Protein AF-A0A537N0L3-F1 (afdb_monomer_lite)

pLDDT: mean 88.19, std 13.36, range [41.62, 98.62]

Foldseek 3Di:
DDDAPDDDACVVVQWGWPAWDWDQDPNDTWIWTWTDRPPKIKIKTKDQLVPDDPDDFDWDDDPQKTWTWDDDPRIIIIIIINDDPVVSVSVVVSCRVRVD

Structure (mmCIF, N/CA/C/O backbone):
data_AF-A0A537N0L3-F1
#
_entry.id   AF-A0A537N0L3-F1
#
loop_
_atom_site.group_PDB
_atom_site.id
_atom_site.type_symbol
_atom_site.label_atom_id
_atom_site.label_alt_id
_atom_site.label_comp_id
_atom_site.label_asym_id
_atom_site.label_entity_id
_atom_site.label_seq_id
_atom_site.pdbx_PDB_ins_code
_atom_site.Cartn_x
_atom_site.Cartn_y
_atom_site.Cartn_z
_atom_site.occupancy
_atom_site.B_iso_or_equiv
_atom_site.auth_seq_id
_atom_site.auth_comp_id
_atom_site.auth_asym_id
_atom_site.auth_atom_id
_atom_site.pdbx_PDB_model_num
ATOM 1 N N . MET A 1 1 ? -5.200 1.212 20.407 1.00 41.62 1 MET A N 1
ATOM 2 C CA . MET A 1 1 ? -6.381 0.628 19.735 1.00 41.62 1 MET A CA 1
ATOM 3 C C . MET A 1 1 ? -6.106 0.728 18.243 1.00 41.62 1 MET A C 1
ATOM 5 O O . MET A 1 1 ? -5.867 1.836 17.790 1.00 41.62 1 MET A O 1
ATOM 9 N N . SER A 1 2 ? -5.973 -0.391 17.523 1.00 49.12 2 SER A N 1
ATOM 10 C CA . SER A 1 2 ? -5.701 -0.359 16.077 1.00 49.12 2 SER A CA 1
ATOM 11 C C . SER A 1 2 ? -6.978 0.072 15.371 1.00 49.12 2 SER A C 1
ATOM 13 O O . SER A 1 2 ? -7.929 -0.702 15.310 1.00 49.12 2 SER A O 1
ATOM 15 N N . GLU A 1 3 ? -7.024 1.309 14.895 1.00 58.25 3 GLU A N 1
ATOM 16 C CA . GLU A 1 3 ? -8.079 1.747 13.987 1.00 58.25 3 GLU A CA 1
ATOM 17 C C . GLU A 1 3 ? -7.941 0.970 12.669 1.00 58.25 3 GLU A C 1
ATOM 19 O O . GLU A 1 3 ? -6.827 0.685 12.216 1.00 58.25 3 GLU A O 1
ATOM 24 N N . ALA A 1 4 ? -9.063 0.545 12.089 1.00 67.25 4 ALA A N 1
ATOM 25 C CA . ALA A 1 4 ? -9.045 -0.081 10.773 1.00 67.25 4 ALA A CA 1
ATOM 26 C C . ALA A 1 4 ? -8.596 0.965 9.735 1.00 67.25 4 ALA A C 1
ATOM 28 O O . ALA A 1 4 ? -9.002 2.124 9.839 1.00 67.25 4 ALA A O 1
ATOM 29 N N . PRO A 1 5 ? -7.770 0.602 8.737 1.00 72.88 5 PRO A N 1
ATOM 30 C CA . PRO A 1 5 ? -7.341 1.555 7.724 1.00 72.88 5 PRO A CA 1
ATOM 31 C C . PRO A 1 5 ? -8.556 2.090 6.972 1.00 72.88 5 PRO A C 1
ATOM 33 O O . PRO A 1 5 ? -9.499 1.347 6.686 1.00 72.88 5 PRO A O 1
ATOM 36 N N . ARG A 1 6 ? -8.518 3.372 6.603 1.00 85.31 6 ARG A N 1
ATOM 37 C CA . ARG A 1 6 ? -9.576 3.975 5.792 1.00 85.31 6 ARG A CA 1
ATOM 38 C C . ARG A 1 6 ? -9.652 3.251 4.450 1.00 85.31 6 ARG A C 1
ATOM 40 O O . ARG A 1 6 ? -8.709 3.285 3.661 1.00 85.31 6 ARG A O 1
ATOM 47 N N . VAL A 1 7 ? -10.782 2.598 4.205 1.00 91.81 7 VAL A N 1
ATOM 48 C CA . VAL A 1 7 ? -11.074 1.941 2.931 1.00 91.81 7 VAL A CA 1
ATOM 49 C C . VAL A 1 7 ? -11.588 2.999 1.961 1.00 91.81 7 VAL A C 1
ATOM 51 O O . VAL A 1 7 ? -12.492 3.762 2.298 1.00 91.81 7 VAL A O 1
ATOM 54 N N . VAL A 1 8 ? -10.993 3.069 0.774 1.00 93.31 8 VAL A N 1
ATOM 55 C CA . VAL A 1 8 ? -11.347 4.041 -0.263 1.00 93.31 8 VAL A CA 1
ATOM 56 C C . VAL A 1 8 ? -11.608 3.281 -1.555 1.00 93.31 8 VAL A C 1
ATOM 58 O O . VAL A 1 8 ? -10.802 2.438 -1.941 1.00 93.31 8 VAL A O 1
ATOM 61 N N . ASP A 1 9 ? -12.726 3.562 -2.220 1.00 91.75 9 ASP A N 1
ATOM 62 C CA . ASP A 1 9 ? -12.947 3.071 -3.579 1.00 91.75 9 ASP A CA 1
ATOM 63 C C . ASP A 1 9 ? -12.228 3.995 -4.565 1.00 91.75 9 ASP A C 1
ATOM 65 O O . ASP A 1 9 ? -12.523 5.187 -4.624 1.00 91.75 9 ASP A O 1
ATOM 69 N N . LEU A 1 10 ? -11.259 3.440 -5.294 1.00 97.19 10 LEU A N 1
ATOM 70 C CA . LEU A 1 10 ? -10.478 4.136 -6.319 1.00 97.19 10 LEU A CA 1
ATOM 71 C C . LEU A 1 10 ? -10.682 3.512 -7.712 1.00 97.19 10 LEU A C 1
ATOM 73 O O . LEU A 1 10 ? -9.817 3.591 -8.593 1.00 97.19 10 LEU A O 1
ATOM 77 N N . GLY A 1 11 ? -11.803 2.809 -7.914 1.00 96.94 11 GLY A N 1
ATOM 78 C CA . GLY A 1 11 ? -12.124 2.144 -9.175 1.00 96.94 11 GLY A CA 1
ATOM 79 C C . GLY A 1 11 ? -12.186 3.108 -10.362 1.00 96.94 11 GLY A C 1
ATOM 80 O O . GLY A 1 11 ? -11.652 2.791 -11.428 1.00 96.94 11 GLY A O 1
ATOM 81 N N . ASN A 1 12 ? -12.757 4.299 -10.165 1.00 96.88 12 ASN A N 1
ATOM 82 C CA . ASN A 1 12 ? -12.893 5.322 -11.209 1.00 96.88 12 ASN A CA 1
ATOM 83 C C . ASN A 1 12 ? -11.541 5.934 -11.616 1.00 96.88 12 ASN A C 1
ATOM 85 O O . ASN A 1 12 ? -11.352 6.327 -12.764 1.00 96.88 12 ASN A O 1
ATOM 89 N N . GLU A 1 13 ? -10.568 5.946 -10.708 1.00 97.69 13 GLU A N 1
ATOM 90 C CA . GLU A 1 13 ? -9.188 6.385 -10.922 1.00 97.69 13 GLU A CA 1
ATOM 91 C C . GLU A 1 13 ? -8.312 5.274 -11.537 1.00 97.69 13 GLU A C 1
ATOM 93 O O . GLU A 1 13 ? -7.125 5.467 -11.821 1.00 97.69 13 GLU A O 1
ATOM 98 N N . GLY A 1 14 ? -8.893 4.094 -11.781 1.00 97.75 14 GLY A N 1
ATOM 99 C CA . GLY A 1 14 ? -8.210 2.940 -12.359 1.00 97.75 14 GLY A CA 1
ATOM 100 C C . GLY A 1 14 ? -7.386 2.143 -11.349 1.00 97.75 14 GLY A C 1
ATOM 101 O O . GLY A 1 14 ? -6.451 1.443 -11.756 1.00 97.75 14 GLY A O 1
ATOM 102 N N . PHE A 1 15 ? -7.728 2.250 -10.062 1.00 98.38 15 PHE A N 1
ATOM 103 C CA . PHE A 1 15 ? -7.158 1.488 -8.955 1.00 98.38 15 PHE A CA 1
ATOM 104 C C . PHE A 1 15 ? -8.269 0.796 -8.149 1.00 98.38 15 PHE A C 1
ATOM 106 O O . PHE A 1 15 ? -8.470 1.121 -6.985 1.00 98.38 15 PHE A O 1
ATOM 113 N N . PRO A 1 16 ? -9.032 -0.151 -8.722 1.00 97.94 16 PRO A N 1
ATOM 114 C CA . PRO A 1 16 ? -10.066 -0.851 -7.967 1.00 97.94 16 PRO A CA 1
ATOM 115 C C . PRO A 1 16 ? -9.483 -1.552 -6.734 1.00 97.94 16 PRO A C 1
ATOM 117 O O . PRO A 1 16 ? -8.420 -2.185 -6.804 1.00 97.94 16 PRO A O 1
ATOM 120 N N . LEU A 1 17 ? -10.207 -1.459 -5.618 1.00 97.69 17 LEU A N 1
ATOM 121 C CA . LEU A 1 17 ? -9.921 -2.226 -4.411 1.00 97.69 17 LEU A CA 1
ATOM 122 C C . LEU A 1 17 ? -10.230 -3.707 -4.664 1.00 97.69 17 LEU A C 1
ATOM 124 O O . LEU A 1 17 ? -11.308 -4.057 -5.139 1.00 97.69 17 LEU A O 1
ATOM 128 N N . ILE A 1 18 ? -9.284 -4.579 -4.326 1.00 97.88 18 ILE A N 1
ATOM 129 C CA . ILE A 1 18 ? -9.449 -6.037 -4.376 1.00 97.88 18 ILE A CA 1
ATOM 130 C C . ILE A 1 18 ? -9.905 -6.573 -3.016 1.00 97.88 18 ILE A C 1
ATOM 132 O O . ILE A 1 18 ? -10.713 -7.496 -2.956 1.00 97.88 18 ILE A O 1
ATOM 136 N N . GLY A 1 19 ? -9.403 -5.991 -1.924 1.00 96.12 19 GLY A N 1
ATOM 137 C CA . GLY A 1 19 ? -9.799 -6.351 -0.566 1.00 96.12 19 GLY A CA 1
ATOM 138 C C . GLY A 1 19 ? -8.812 -5.869 0.495 1.00 96.12 19 GLY A C 1
ATOM 139 O O . GLY A 1 19 ? -7.880 -5.117 0.208 1.00 96.12 19 GLY A O 1
ATOM 140 N N . GLY A 1 20 ? -9.023 -6.324 1.729 1.00 94.69 20 GLY A N 1
ATOM 141 C CA . GLY A 1 20 ? -8.122 -6.098 2.859 1.00 94.69 20 GLY A CA 1
ATOM 142 C C . GLY A 1 20 ? -7.519 -7.403 3.377 1.00 94.69 20 GLY A C 1
ATOM 143 O O . GLY A 1 20 ? -8.119 -8.469 3.253 1.00 94.69 20 GLY A O 1
ATOM 144 N N . ARG A 1 21 ? -6.334 -7.310 3.978 1.00 94.25 21 ARG A N 1
ATOM 145 C CA . ARG A 1 21 ? -5.665 -8.395 4.705 1.00 94.25 21 ARG A CA 1
ATOM 146 C C . ARG A 1 21 ? -4.911 -7.845 5.916 1.00 94.25 21 ARG A C 1
ATOM 148 O O . ARG A 1 21 ? -4.730 -6.635 6.047 1.00 94.25 21 ARG A O 1
ATOM 155 N N . VAL A 1 22 ? -4.450 -8.736 6.787 1.00 93.00 22 VAL A N 1
ATOM 156 C CA . VAL A 1 22 ? -3.535 -8.398 7.885 1.00 93.00 22 VAL A CA 1
ATOM 157 C C . VAL A 1 22 ? -2.220 -9.118 7.632 1.00 93.00 22 VAL A C 1
ATOM 159 O O . VAL A 1 22 ? -2.186 -10.346 7.615 1.00 93.00 22 VAL A O 1
ATOM 162 N N . ASP A 1 23 ? -1.156 -8.347 7.436 1.00 90.81 23 ASP A N 1
ATOM 163 C CA . ASP A 1 23 ? 0.207 -8.862 7.319 1.00 90.81 23 ASP A CA 1
ATOM 164 C C . ASP A 1 23 ? 0.884 -8.819 8.694 1.00 90.81 23 ASP A C 1
ATOM 166 O O . ASP A 1 23 ? 0.533 -7.999 9.536 1.00 90.81 23 ASP A O 1
ATOM 170 N N . VAL A 1 24 ? 1.856 -9.694 8.957 1.00 88.38 24 VAL A N 1
ATOM 171 C CA . VAL A 1 24 ? 2.633 -9.661 10.208 1.00 88.38 24 VAL A CA 1
ATOM 172 C C . VAL A 1 24 ? 4.080 -9.323 9.878 1.00 88.38 24 VAL A C 1
ATOM 174 O O . VAL A 1 24 ? 4.797 -10.137 9.300 1.00 88.38 24 VAL A O 1
ATOM 177 N N . ILE A 1 25 ? 4.521 -8.125 10.264 1.00 83.62 25 ILE A N 1
ATOM 178 C CA . ILE A 1 25 ? 5.874 -7.613 10.012 1.00 83.62 25 ILE A CA 1
ATOM 179 C C . ILE A 1 25 ? 6.588 -7.481 11.351 1.00 83.62 25 ILE A C 1
ATOM 181 O O . ILE A 1 25 ? 6.137 -6.753 12.228 1.00 83.62 25 ILE A O 1
ATOM 185 N N . GLY A 1 26 ? 7.691 -8.209 11.549 1.00 83.81 26 GLY A N 1
ATOM 186 C CA . GLY A 1 26 ? 8.460 -8.116 12.797 1.00 83.81 26 GLY A CA 1
ATOM 187 C C . GLY A 1 26 ? 7.637 -8.414 14.061 1.00 83.81 26 GLY A C 1
ATOM 188 O O . GLY A 1 26 ? 7.879 -7.806 15.096 1.00 83.81 26 GLY A O 1
ATOM 189 N N . ARG A 1 27 ? 6.663 -9.338 13.977 1.00 84.00 27 ARG A N 1
ATOM 190 C CA . ARG A 1 27 ? 5.667 -9.674 15.026 1.00 84.00 27 ARG A CA 1
ATOM 191 C C . ARG A 1 27 ? 4.598 -8.602 15.288 1.00 84.00 27 ARG A C 1
ATOM 193 O O . ARG A 1 27 ? 3.819 -8.758 16.225 1.00 84.00 27 ARG A O 1
ATOM 200 N N . VAL A 1 28 ? 4.519 -7.565 14.459 1.00 84.19 28 VAL A N 1
ATOM 201 C CA . VAL A 1 28 ? 3.476 -6.535 14.519 1.00 84.19 28 VAL A CA 1
ATOM 202 C C . VAL A 1 28 ? 2.424 -6.815 13.441 1.00 84.19 28 VAL A C 1
ATOM 204 O O . VAL A 1 28 ? 2.793 -6.949 12.272 1.00 84.19 28 VAL A O 1
ATOM 207 N N . PRO A 1 29 ? 1.129 -6.923 13.791 1.00 87.50 29 PRO A N 1
ATOM 208 C CA . PRO A 1 29 ? 0.061 -7.006 12.803 1.00 87.50 29 PRO A CA 1
ATOM 209 C C . PRO A 1 29 ? -0.121 -5.650 12.110 1.00 87.50 29 PRO A C 1
ATOM 211 O O . PRO A 1 29 ? -0.294 -4.624 12.766 1.00 87.50 29 PRO A O 1
ATOM 214 N N . VAL A 1 30 ? -0.096 -5.655 10.782 1.00 89.69 30 VAL A N 1
ATOM 215 C CA . VAL A 1 30 ? -0.191 -4.476 9.922 1.00 89.69 30 VAL A CA 1
ATOM 216 C C . VAL A 1 30 ? -1.377 -4.648 8.974 1.00 89.69 30 VAL A C 1
ATOM 218 O O . VAL A 1 30 ? -1.354 -5.524 8.099 1.00 89.69 30 VAL A O 1
ATOM 221 N N . PRO A 1 31 ? -2.433 -3.833 9.118 1.00 92.81 31 PRO A N 1
ATOM 222 C CA . PRO A 1 31 ? -3.545 -3.875 8.191 1.00 92.81 31 PRO A CA 1
ATOM 223 C C . PRO A 1 31 ? -3.106 -3.356 6.816 1.00 92.81 31 PRO A C 1
ATOM 225 O O . PRO A 1 31 ? -2.439 -2.324 6.696 1.00 92.81 31 PRO A O 1
ATOM 228 N N . THR A 1 32 ? -3.488 -4.094 5.777 1.00 95.06 32 THR A N 1
ATOM 229 C CA . THR A 1 32 ? -3.055 -3.861 4.398 1.00 95.06 32 THR A CA 1
ATOM 230 C C . THR A 1 32 ? -4.246 -3.908 3.456 1.00 95.06 32 THR A C 1
ATOM 232 O O . THR A 1 32 ? -4.978 -4.896 3.410 1.00 95.06 32 THR A O 1
ATOM 235 N N . LEU A 1 33 ? -4.429 -2.847 2.676 1.00 96.88 33 LEU A N 1
ATOM 236 C CA . LEU A 1 33 ? -5.387 -2.806 1.576 1.00 96.88 33 LEU A CA 1
ATOM 237 C C . LEU A 1 33 ? -4.685 -3.202 0.279 1.00 96.88 33 LEU A C 1
ATOM 239 O O . LEU A 1 33 ? -3.559 -2.777 0.023 1.00 96.88 33 LEU A O 1
ATOM 243 N N . VAL A 1 34 ? -5.349 -4.005 -0.545 1.00 98.06 34 VAL A N 1
ATOM 244 C CA . VAL A 1 34 ? -4.820 -4.455 -1.833 1.00 98.06 34 VAL A CA 1
ATOM 245 C C . VAL A 1 34 ? -5.628 -3.809 -2.945 1.00 98.06 34 VAL A C 1
ATOM 247 O O . VAL A 1 34 ? -6.814 -4.091 -3.106 1.00 98.06 34 VAL A O 1
ATOM 250 N N . TYR A 1 35 ? -4.967 -2.966 -3.726 1.00 98.50 35 TYR A N 1
ATOM 251 C CA . TYR A 1 35 ? -5.504 -2.362 -4.941 1.00 98.50 35 TYR A CA 1
ATOM 252 C C . TYR A 1 35 ? -4.877 -3.017 -6.165 1.00 98.50 35 TYR A C 1
ATOM 254 O O . TYR A 1 35 ? -3.891 -3.752 -6.065 1.00 98.50 35 TYR A O 1
ATOM 262 N N . ARG A 1 36 ? -5.432 -2.743 -7.343 1.00 98.31 36 ARG A N 1
ATOM 263 C CA . ARG A 1 36 ? -4.911 -3.282 -8.599 1.00 98.31 36 ARG A CA 1
ATOM 264 C C . ARG A 1 36 ? -4.755 -2.202 -9.655 1.00 98.31 36 ARG A C 1
ATOM 266 O O . ARG A 1 36 ? -5.658 -1.405 -9.857 1.00 98.31 36 ARG A O 1
ATOM 273 N N . ARG A 1 37 ? -3.660 -2.258 -10.409 1.00 98.19 37 ARG A N 1
ATOM 274 C CA . ARG A 1 37 ? -3.457 -1.516 -11.656 1.00 98.19 37 ARG A CA 1
ATOM 275 C C . ARG A 1 37 ? -3.231 -2.521 -12.779 1.00 98.19 37 ARG A C 1
ATOM 277 O O . ARG A 1 37 ? -2.184 -3.160 -12.853 1.00 98.19 37 ARG A O 1
ATOM 284 N N . ARG A 1 38 ? -4.219 -2.677 -13.665 1.00 95.94 38 ARG A N 1
ATOM 285 C CA . ARG A 1 38 ? -4.228 -3.732 -14.700 1.00 95.94 38 ARG A CA 1
ATOM 286 C C . ARG A 1 38 ? -4.051 -5.124 -14.071 1.00 95.94 38 ARG A C 1
ATOM 288 O O . ARG A 1 38 ? -4.977 -5.591 -13.421 1.00 95.94 38 ARG A O 1
ATOM 295 N N . GLN A 1 39 ? -2.901 -5.774 -14.257 1.00 96.69 39 GLN A N 1
ATOM 296 C CA . GLN A 1 39 ? -2.584 -7.091 -13.685 1.00 96.69 39 GLN A CA 1
ATOM 297 C C . GLN A 1 39 ? -1.721 -7.007 -12.413 1.00 96.69 39 GLN A C 1
ATOM 299 O O . GLN A 1 39 ? -1.574 -8.007 -11.720 1.00 96.69 39 GLN A O 1
ATOM 304 N N . HIS A 1 40 ? -1.188 -5.828 -12.085 1.00 98.19 40 HIS A N 1
ATOM 305 C CA . HIS A 1 40 ? -0.281 -5.629 -10.958 1.00 98.19 40 HIS A CA 1
ATOM 306 C C . HIS A 1 40 ? -1.045 -5.236 -9.697 1.00 98.19 40 HIS A C 1
ATOM 308 O O . HIS A 1 40 ? -2.015 -4.473 -9.755 1.00 98.19 40 HIS A O 1
ATOM 314 N N . LEU A 1 41 ? -0.596 -5.739 -8.550 1.00 98.38 41 LEU A N 1
ATOM 315 C CA . LEU A 1 41 ? -1.167 -5.406 -7.250 1.00 98.38 41 LEU A CA 1
ATOM 316 C C . LEU A 1 41 ? -0.378 -4.278 -6.591 1.00 98.38 41 LEU A C 1
ATOM 318 O O . LEU A 1 41 ? 0.847 -4.215 -6.683 1.00 98.38 41 LEU A O 1
ATOM 322 N N . ILE A 1 42 ? -1.093 -3.412 -5.885 1.00 98.62 42 ILE A N 1
ATOM 323 C CA . ILE A 1 42 ? -0.527 -2.371 -5.034 1.00 98.62 42 ILE A CA 1
ATOM 324 C C . ILE A 1 42 ? -0.938 -2.696 -3.602 1.00 98.62 42 ILE A C 1
ATOM 326 O O . ILE A 1 42 ? -2.126 -2.699 -3.279 1.00 98.62 42 ILE A O 1
ATOM 330 N N . SER A 1 43 ? 0.043 -2.988 -2.751 1.00 97.75 43 SER A N 1
ATOM 331 C CA . SER A 1 43 ? -0.181 -3.207 -1.320 1.00 97.75 43 SER A CA 1
ATOM 332 C C . SER A 1 43 ? -0.029 -1.882 -0.586 1.00 97.75 43 SER A C 1
ATOM 334 O O . SER A 1 43 ? 1.038 -1.273 -0.644 1.00 97.75 43 SER A O 1
ATOM 336 N N . LEU A 1 44 ? -1.082 -1.439 0.093 1.00 97.06 44 LEU A N 1
ATOM 337 C CA . LEU A 1 44 ? -1.092 -0.241 0.921 1.00 97.06 44 LEU A CA 1
ATOM 338 C C . LEU A 1 44 ? -1.169 -0.639 2.394 1.00 97.06 44 LEU A C 1
ATOM 340 O O . LEU A 1 44 ? -2.238 -0.979 2.899 1.00 97.06 44 LEU A O 1
ATOM 344 N N . MET A 1 45 ? -0.031 -0.586 3.073 1.00 94.06 45 MET A N 1
ATOM 345 C CA . MET A 1 45 ? 0.080 -0.851 4.506 1.00 94.06 45 MET A CA 1
ATOM 346 C C . MET A 1 45 ? -0.188 0.430 5.295 1.00 94.06 45 MET A C 1
ATOM 348 O O . MET A 1 45 ? 0.354 1.482 4.949 1.00 94.06 45 MET A O 1
ATOM 352 N N . ALA A 1 46 ? -0.977 0.334 6.364 1.00 91.44 46 ALA A N 1
ATOM 353 C CA . ALA A 1 46 ? -1.253 1.432 7.287 1.00 91.44 46 ALA A CA 1
ATOM 354 C C . ALA A 1 46 ? -0.627 1.131 8.653 1.00 91.44 46 ALA A C 1
ATOM 356 O O . ALA A 1 46 ? -1.076 0.238 9.370 1.00 91.44 46 ALA A O 1
ATOM 357 N N . LEU A 1 47 ? 0.428 1.865 9.004 1.00 85.62 47 LEU A N 1
ATOM 358 C CA . LEU A 1 47 ? 1.163 1.685 10.249 1.00 85.62 47 LEU A CA 1
ATOM 359 C C . LEU A 1 47 ? 0.829 2.803 11.252 1.00 85.62 47 LEU A C 1
ATOM 361 O O . LEU A 1 47 ? 0.734 3.975 10.859 1.00 85.62 47 LEU A O 1
ATOM 365 N N . PRO A 1 48 ? 0.722 2.471 12.552 1.00 72.56 48 PRO A N 1
ATOM 366 C CA . PRO A 1 48 ? 0.691 3.455 13.628 1.00 72.56 48 PRO A CA 1
ATOM 367 C C . PRO A 1 48 ? 1.934 4.360 13.611 1.00 72.56 48 PRO A C 1
ATOM 369 O O . PRO A 1 48 ? 3.057 3.909 13.370 1.00 72.56 48 PRO A O 1
ATOM 372 N N . ASN A 1 49 ? 1.737 5.658 13.849 1.00 66.94 49 ASN A N 1
ATOM 373 C CA . ASN A 1 49 ? 2.777 6.685 13.713 1.00 66.94 49 ASN A CA 1
ATOM 374 C C . ASN A 1 49 ? 3.919 6.579 14.745 1.00 66.94 49 ASN A C 1
ATOM 376 O O . ASN A 1 49 ? 4.997 7.121 14.516 1.00 66.94 49 ASN A O 1
ATOM 380 N N . ASP A 1 50 ? 3.692 5.894 15.864 1.00 63.22 50 ASP A N 1
ATOM 381 C CA . ASP A 1 50 ? 4.630 5.700 16.976 1.00 63.22 50 ASP A CA 1
ATOM 382 C C . ASP A 1 50 ? 5.703 4.631 16.706 1.00 63.22 50 ASP A C 1
ATOM 384 O O . ASP A 1 50 ? 6.712 4.592 17.408 1.00 63.22 50 ASP A O 1
ATOM 388 N N . GLN A 1 51 ? 5.537 3.799 15.672 1.00 57.00 51 GLN A N 1
ATOM 389 C CA . GLN A 1 51 ? 6.453 2.686 15.385 1.00 57.00 51 GLN A CA 1
ATOM 390 C C . GLN A 1 51 ? 7.435 2.925 14.233 1.00 57.00 51 GLN A C 1
ATOM 392 O O . GLN A 1 51 ? 8.192 2.021 13.879 1.00 57.00 51 GLN A O 1
ATOM 397 N N . ALA A 1 52 ? 7.465 4.120 13.638 1.00 56.19 52 ALA A N 1
ATOM 398 C CA . ALA A 1 52 ? 8.289 4.369 12.460 1.00 56.19 52 ALA A CA 1
ATOM 399 C C . ALA A 1 52 ? 9.194 5.604 12.597 1.00 56.19 52 ALA A C 1
ATOM 401 O O . ALA A 1 52 ? 8.730 6.655 13.049 1.00 56.19 52 ALA A O 1
ATOM 402 N N . PRO A 1 53 ? 10.466 5.525 12.147 1.00 55.84 53 PRO A N 1
ATOM 403 C CA . PRO A 1 53 ? 11.377 6.667 12.144 1.00 55.84 53 PRO A CA 1
ATOM 404 C C . PRO A 1 53 ? 10.814 7.852 11.339 1.00 55.84 53 PRO A C 1
ATOM 406 O O . PRO A 1 53 ? 9.805 7.742 10.636 1.00 55.84 53 PRO A O 1
ATOM 409 N N . ALA A 1 54 ? 11.446 9.022 11.437 1.00 55.88 54 ALA A N 1
ATOM 410 C CA . ALA A 1 54 ? 11.048 10.219 10.696 1.00 55.88 54 ALA A CA 1
ATOM 411 C C . ALA A 1 54 ? 11.136 9.991 9.170 1.00 55.88 54 ALA A C 1
ATOM 413 O O . ALA A 1 54 ? 12.151 10.248 8.534 1.00 55.88 54 ALA A O 1
ATOM 414 N N . VAL A 1 55 ? 10.068 9.454 8.576 1.00 57.81 55 VAL A N 1
ATOM 415 C CA . VAL A 1 55 ? 9.956 9.250 7.132 1.00 57.81 55 VAL A CA 1
ATOM 416 C C . VAL A 1 55 ? 9.609 10.576 6.455 1.00 57.81 55 VAL A C 1
ATOM 418 O O . VAL A 1 55 ? 8.509 11.099 6.642 1.00 57.81 55 VAL A O 1
ATOM 421 N N . THR A 1 56 ? 10.537 11.117 5.669 1.00 59.22 56 THR A N 1
ATOM 422 C CA . THR A 1 56 ? 10.230 12.059 4.587 1.00 59.22 56 THR A CA 1
ATOM 423 C C . THR A 1 56 ? 9.639 11.276 3.418 1.00 59.22 56 THR A C 1
ATOM 425 O O . THR A 1 56 ? 10.078 10.158 3.142 1.00 59.22 56 THR A O 1
ATOM 428 N N . SER A 1 57 ? 8.626 11.832 2.746 1.00 63.34 57 SER A N 1
ATOM 429 C CA . SER A 1 57 ? 8.013 11.183 1.583 1.00 63.34 57 SER A CA 1
ATOM 430 C C . SER A 1 57 ? 9.082 10.878 0.539 1.00 63.34 57 SER A C 1
ATOM 432 O O . SER A 1 57 ? 9.702 11.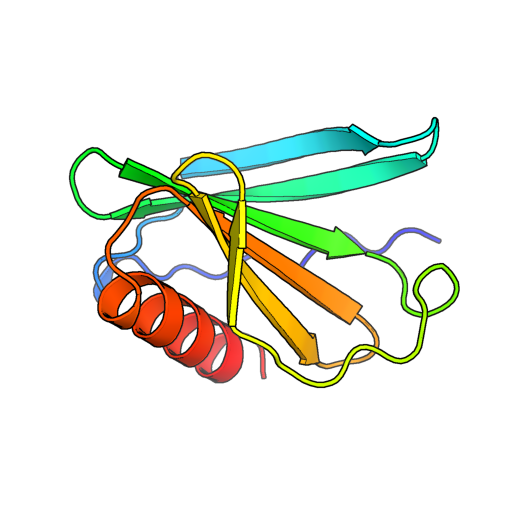800 0.008 1.00 63.34 57 SER A O 1
ATOM 434 N N . ALA A 1 58 ? 9.320 9.598 0.275 1.00 74.31 58 ALA A N 1
ATOM 435 C CA . ALA A 1 58 ? 10.395 9.167 -0.601 1.00 74.31 58 ALA A CA 1
ATOM 436 C C . ALA A 1 58 ? 9.947 7.963 -1.420 1.00 74.31 58 ALA A C 1
ATOM 438 O O . ALA A 1 58 ? 9.485 6.966 -0.862 1.00 74.31 58 ALA A O 1
ATOM 439 N N . LEU A 1 59 ? 10.132 8.060 -2.735 1.00 81.12 59 LEU A N 1
ATOM 440 C CA . LEU A 1 59 ? 10.096 6.906 -3.615 1.00 81.12 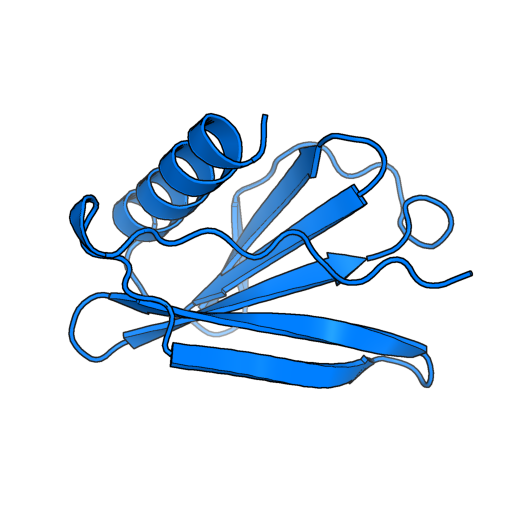59 LEU A CA 1
ATOM 441 C C . LEU A 1 59 ? 11.432 6.164 -3.492 1.00 81.12 59 LEU A C 1
ATOM 443 O O . LEU A 1 59 ? 12.497 6.768 -3.626 1.00 81.12 59 LEU A O 1
ATOM 447 N N . ARG A 1 60 ? 11.382 4.860 -3.236 1.00 88.31 60 ARG A N 1
ATOM 448 C CA . ARG A 1 60 ? 12.551 3.971 -3.204 1.00 88.31 60 ARG A CA 1
ATOM 449 C C . ARG A 1 60 ? 12.263 2.737 -4.042 1.00 88.31 60 ARG A C 1
ATOM 451 O O . ARG A 1 60 ? 11.107 2.346 -4.162 1.00 88.31 60 ARG A O 1
ATOM 458 N N . SER A 1 61 ? 13.305 2.112 -4.582 1.00 88.12 61 SER A N 1
ATOM 459 C CA . SER A 1 61 ? 13.181 0.814 -5.243 1.00 88.12 61 SER A CA 1
ATOM 460 C C . SER A 1 61 ? 13.970 -0.245 -4.481 1.00 88.12 61 SER A C 1
ATOM 462 O O . SER A 1 61 ? 15.111 0.001 -4.089 1.00 88.12 61 SER A O 1
ATOM 464 N N . ILE A 1 62 ? 13.358 -1.405 -4.245 1.00 91.38 62 ILE A N 1
ATOM 465 C CA . ILE A 1 62 ? 13.984 -2.564 -3.602 1.00 91.38 62 ILE A CA 1
ATOM 466 C C . ILE A 1 62 ? 13.610 -3.807 -4.405 1.00 91.38 62 ILE A C 1
ATOM 468 O O . ILE A 1 62 ? 12.431 -4.121 -4.535 1.00 91.38 62 ILE A O 1
ATOM 472 N N . ALA A 1 63 ? 14.610 -4.517 -4.937 1.00 91.75 63 ALA A N 1
ATOM 473 C CA . ALA A 1 63 ? 14.427 -5.786 -5.654 1.00 91.75 63 ALA A CA 1
ATOM 474 C C . ALA A 1 63 ? 13.338 -5.750 -6.755 1.00 91.75 63 ALA A C 1
ATOM 476 O O . ALA A 1 63 ? 12.592 -6.709 -6.925 1.00 91.75 63 ALA A O 1
ATOM 477 N N . GLY A 1 64 ? 13.232 -4.634 -7.488 1.00 92.38 64 GLY A N 1
ATOM 478 C CA . GLY A 1 64 ? 12.244 -4.450 -8.560 1.00 92.38 64 GLY A CA 1
ATOM 479 C C . GLY A 1 64 ? 10.892 -3.881 -8.116 1.00 92.38 64 GLY A C 1
ATOM 480 O O . GLY A 1 64 ? 10.073 -3.557 -8.968 1.00 92.38 64 GLY A O 1
ATOM 481 N N . TYR A 1 65 ? 10.671 -3.686 -6.815 1.00 96.25 65 TYR A N 1
ATOM 482 C CA . TYR A 1 65 ? 9.462 -3.060 -6.282 1.00 96.25 65 TYR A CA 1
ATOM 483 C C . TYR A 1 65 ? 9.695 -1.589 -5.973 1.00 96.25 65 TYR A C 1
ATOM 485 O O . TYR A 1 65 ? 10.695 -1.222 -5.357 1.00 96.25 65 TYR A O 1
ATOM 493 N N . ASN A 1 66 ? 8.739 -0.754 -6.356 1.00 96.94 66 ASN A N 1
ATOM 494 C CA . ASN A 1 66 ? 8.645 0.637 -5.958 1.00 96.94 66 ASN A CA 1
ATOM 495 C C . ASN A 1 66 ? 7.921 0.748 -4.616 1.00 96.94 66 ASN A C 1
ATOM 497 O O . ASN A 1 66 ? 6.909 0.090 -4.379 1.00 96.94 66 ASN A O 1
ATOM 501 N N . ILE A 1 67 ? 8.455 1.597 -3.744 1.00 95.25 67 ILE A N 1
ATOM 502 C CA . ILE A 1 67 ? 7.947 1.865 -2.404 1.00 95.25 67 ILE A CA 1
ATOM 503 C C . ILE A 1 67 ? 7.761 3.367 -2.277 1.00 95.25 67 ILE A C 1
ATOM 505 O O . ILE A 1 67 ? 8.731 4.117 -2.389 1.00 95.25 67 ILE A O 1
ATOM 509 N N . LEU A 1 68 ? 6.533 3.799 -2.015 1.00 95.19 68 LEU A N 1
ATOM 510 C CA . LEU A 1 68 ? 6.212 5.187 -1.723 1.00 95.19 68 LEU A CA 1
ATOM 511 C C . LEU A 1 68 ? 5.619 5.292 -0.323 1.00 95.19 68 LEU A C 1
ATOM 513 O O . LEU A 1 68 ? 4.723 4.535 0.046 1.00 95.19 68 LEU A O 1
ATOM 517 N N . THR A 1 69 ? 6.116 6.247 0.455 1.00 92.75 69 THR A N 1
ATOM 518 C CA . THR A 1 69 ? 5.705 6.442 1.844 1.00 92.75 69 THR A CA 1
ATOM 519 C C . THR A 1 69 ? 5.185 7.852 2.082 1.00 92.75 69 THR A C 1
ATOM 521 O O . THR A 1 69 ? 5.718 8.824 1.544 1.00 92.75 69 THR A O 1
ATOM 524 N N . TRP A 1 70 ? 4.132 7.984 2.887 1.00 92.19 70 TRP A N 1
ATOM 525 C CA . TRP A 1 70 ? 3.609 9.286 3.304 1.00 92.19 70 TRP A CA 1
ATOM 526 C C . TRP A 1 70 ? 2.866 9.194 4.633 1.00 92.19 70 TRP A C 1
ATOM 528 O O . TRP A 1 70 ? 2.425 8.124 5.045 1.00 92.19 70 TRP A O 1
ATOM 538 N N . ARG A 1 71 ? 2.700 10.341 5.296 1.00 88.56 71 ARG A N 1
ATOM 539 C CA . ARG A 1 71 ? 1.843 10.476 6.477 1.00 88.56 71 ARG A CA 1
ATOM 540 C C . ARG A 1 71 ? 0.555 11.206 6.121 1.00 88.56 71 ARG A C 1
ATOM 542 O O . ARG A 1 71 ? 0.588 12.178 5.368 1.00 88.56 71 ARG A O 1
ATOM 549 N N . GLN A 1 72 ? -0.559 10.755 6.685 1.00 87.50 72 GLN A N 1
ATOM 550 C CA . GLN A 1 72 ? -1.854 11.430 6.601 1.00 87.50 72 GLN A CA 1
ATOM 551 C C . GLN A 1 72 ? -2.721 11.025 7.792 1.00 87.50 72 GLN A C 1
ATOM 553 O O . GLN A 1 72 ? -2.766 9.847 8.134 1.00 87.50 72 GLN A O 1
ATOM 558 N N . ASN A 1 73 ? -3.388 11.992 8.428 1.00 85.06 73 ASN A N 1
ATOM 559 C CA . ASN A 1 73 ? -4.323 11.767 9.540 1.00 85.06 73 ASN A CA 1
ATOM 560 C C . ASN A 1 73 ? -3.751 10.861 10.650 1.00 85.06 73 ASN A C 1
ATOM 562 O O . ASN A 1 73 ? -4.393 9.920 11.098 1.00 85.06 73 ASN A O 1
ATOM 566 N N . GLY A 1 74 ? -2.494 11.091 11.049 1.00 83.75 74 GLY A N 1
ATOM 567 C CA . GLY A 1 74 ? -1.839 10.294 12.094 1.00 83.75 74 GLY A CA 1
ATOM 568 C C . GLY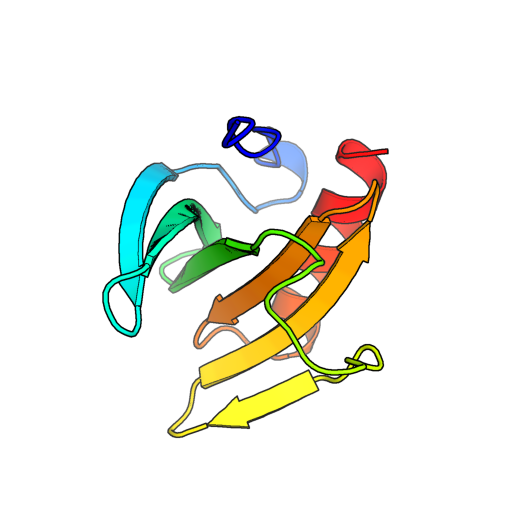 A 1 74 ? -1.474 8.855 11.699 1.00 83.75 74 GLY A C 1
ATOM 569 O O . GLY A 1 74 ? -1.061 8.093 12.564 1.00 83.75 74 GLY A O 1
ATOM 570 N N . THR A 1 75 ? -1.576 8.485 10.418 1.00 86.69 75 THR A N 1
ATOM 571 C CA . THR A 1 75 ? -1.203 7.160 9.892 1.00 86.69 75 THR A CA 1
ATOM 572 C C . THR A 1 75 ? 0.002 7.270 8.956 1.00 86.69 75 THR A C 1
ATOM 574 O O . THR A 1 75 ? 0.059 8.180 8.121 1.00 86.69 75 THR A O 1
ATOM 577 N N . LEU A 1 76 ? 0.969 6.353 9.079 1.00 88.62 76 LEU A N 1
ATOM 578 C CA . LEU A 1 76 ? 2.057 6.191 8.113 1.00 88.62 76 LEU 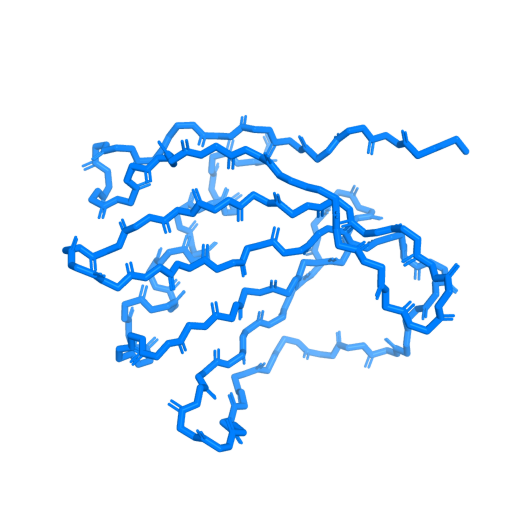A CA 1
ATOM 579 C C . LEU A 1 76 ? 1.667 5.130 7.084 1.00 88.62 76 LEU A C 1
ATOM 581 O O . LEU A 1 76 ? 1.504 3.959 7.417 1.00 88.62 76 LEU A O 1
ATOM 585 N N . TYR A 1 77 ? 1.569 5.540 5.827 1.00 92.12 77 TYR A N 1
ATOM 586 C CA . TYR A 1 77 ? 1.238 4.665 4.715 1.00 92.12 77 TYR A CA 1
ATOM 587 C C . TYR A 1 77 ? 2.479 4.257 3.940 1.00 92.12 77 TYR A C 1
ATOM 589 O O . TYR A 1 77 ? 3.333 5.097 3.640 1.00 92.12 77 TYR A O 1
ATOM 597 N N . TRP A 1 78 ? 2.567 2.972 3.603 1.00 93.88 78 TRP A N 1
ATOM 598 C CA . TRP A 1 78 ? 3.559 2.422 2.682 1.00 93.88 78 TRP A CA 1
ATOM 599 C C . TRP A 1 78 ? 2.824 1.766 1.514 1.00 93.88 78 TRP A C 1
ATOM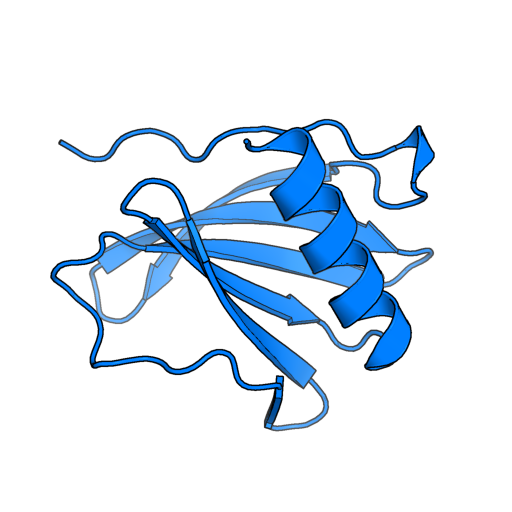 601 O O . TRP A 1 78 ? 2.162 0.745 1.695 1.00 93.88 78 TRP A O 1
ATOM 611 N N . ALA A 1 79 ? 2.946 2.349 0.324 1.00 96.94 79 ALA A N 1
ATOM 612 C CA . ALA A 1 79 ? 2.486 1.747 -0.919 1.00 96.94 79 ALA A CA 1
ATOM 613 C C . ALA A 1 79 ? 3.643 0.998 -1.582 1.00 96.94 79 ALA A C 1
ATOM 615 O O . ALA A 1 79 ? 4.702 1.583 -1.809 1.00 96.94 79 ALA A O 1
ATOM 616 N N . VAL A 1 80 ? 3.436 -0.279 -1.896 1.00 97.12 80 VAL A N 1
ATOM 617 C CA . VAL A 1 80 ? 4.448 -1.157 -2.496 1.00 97.12 80 VAL A CA 1
ATOM 618 C C . VAL A 1 80 ? 3.872 -1.859 -3.718 1.00 97.12 80 VAL A C 1
ATOM 620 O O . VAL A 1 80 ? 2.788 -2.442 -3.642 1.00 97.12 80 VAL A O 1
ATOM 623 N N . SER A 1 81 ? 4.585 -1.802 -4.843 1.00 98.38 81 SER A N 1
ATOM 624 C CA . SER A 1 81 ? 4.182 -2.459 -6.091 1.00 98.38 81 SER A CA 1
ATOM 625 C C . SER A 1 81 ? 5.325 -2.527 -7.105 1.00 98.38 81 SER A C 1
ATOM 627 O O . SER A 1 81 ? 6.259 -1.736 -7.042 1.00 98.38 81 SER A O 1
ATOM 629 N N . ASP A 1 82 ? 5.233 -3.440 -8.064 1.00 97.88 82 ASP A N 1
ATOM 630 C CA . ASP A 1 82 ? 6.085 -3.522 -9.256 1.00 97.88 82 ASP A CA 1
ATOM 631 C C . ASP A 1 82 ? 5.588 -2.634 -10.418 1.00 97.88 82 ASP A C 1
ATOM 633 O O . ASP A 1 82 ? 6.218 -2.581 -11.474 1.00 97.88 82 ASP A O 1
ATOM 637 N N . VAL A 1 83 ? 4.484 -1.893 -10.240 1.00 98.25 83 VAL A N 1
ATOM 638 C CA . VAL A 1 83 ? 4.033 -0.897 -11.226 1.00 98.25 83 VAL A CA 1
ATOM 639 C C . VAL A 1 83 ? 5.079 0.190 -11.462 1.00 98.25 83 VAL A C 1
ATOM 641 O O . VAL A 1 83 ? 5.890 0.499 -10.587 1.00 98.25 83 VAL A O 1
ATOM 644 N N . ALA A 1 84 ? 5.020 0.834 -12.629 1.00 96.50 84 ALA A N 1
ATOM 645 C CA . ALA A 1 84 ? 5.898 1.951 -12.949 1.00 96.50 84 ALA A CA 1
ATOM 646 C C . ALA A 1 84 ? 5.783 3.083 -11.900 1.00 96.50 84 ALA A C 1
ATOM 648 O O . ALA A 1 84 ? 4.680 3.360 -11.416 1.00 96.50 84 ALA A O 1
ATOM 649 N N . PRO A 1 85 ? 6.879 3.798 -11.580 1.00 96.00 85 PRO A N 1
ATOM 650 C CA . PRO A 1 85 ? 6.855 4.876 -10.591 1.00 96.00 85 PRO A CA 1
ATOM 651 C C . PRO A 1 85 ? 5.745 5.928 -10.773 1.00 96.00 85 PRO A C 1
ATOM 653 O O . PRO A 1 85 ? 5.131 6.293 -9.770 1.00 96.00 85 PRO A O 1
ATOM 656 N N . PRO A 1 86 ? 5.419 6.387 -12.002 1.00 97.12 86 PRO A N 1
ATOM 657 C CA . PRO A 1 86 ? 4.323 7.337 -12.200 1.00 97.12 86 PRO A CA 1
ATOM 658 C C . PRO A 1 86 ? 2.944 6.763 -11.850 1.00 97.12 86 PRO A C 1
ATOM 660 O O . PRO A 1 86 ? 2.093 7.498 -11.356 1.00 97.12 86 PRO A O 1
ATOM 663 N N . ASP A 1 87 ? 2.714 5.463 -12.067 1.00 98.00 87 ASP A N 1
ATOM 664 C CA . ASP A 1 87 ? 1.455 4.811 -11.687 1.00 98.00 87 ASP A CA 1
ATOM 665 C C . ASP A 1 87 ? 1.331 4.702 -10.159 1.00 98.00 87 ASP A C 1
ATOM 667 O O . ASP A 1 87 ? 0.247 4.918 -9.617 1.00 98.00 87 ASP A O 1
ATOM 671 N N . LEU A 1 88 ? 2.432 4.410 -9.450 1.00 98.12 88 LEU A N 1
ATOM 672 C CA . LEU A 1 88 ? 2.428 4.341 -7.984 1.00 98.12 88 LEU A CA 1
ATOM 673 C C . LEU A 1 88 ? 2.232 5.726 -7.343 1.00 98.12 88 LEU A C 1
ATOM 675 O O . LEU A 1 88 ? 1.516 5.856 -6.350 1.00 98.12 88 LEU A O 1
ATOM 679 N N . ASP A 1 89 ? 2.830 6.766 -7.927 1.00 97.31 89 ASP A N 1
ATOM 680 C CA . ASP A 1 89 ? 2.612 8.156 -7.516 1.00 97.31 89 ASP A CA 1
ATOM 681 C C . ASP A 1 89 ? 1.162 8.604 -7.771 1.00 97.31 89 ASP A C 1
ATOM 683 O O . ASP A 1 89 ? 0.532 9.198 -6.893 1.00 97.31 89 ASP A O 1
ATOM 687 N N . ALA A 1 90 ? 0.592 8.253 -8.931 1.00 98.00 90 ALA A N 1
ATOM 688 C CA . ALA A 1 90 ? -0.810 8.521 -9.245 1.00 98.00 90 ALA A CA 1
ATOM 689 C C . ALA A 1 90 ? -1.764 7.834 -8.256 1.00 98.00 90 ALA A C 1
ATOM 691 O O . ALA A 1 90 ? -2.695 8.474 -7.765 1.00 98.00 90 ALA A O 1
ATOM 692 N N . PHE A 1 91 ? -1.498 6.572 -7.905 1.00 98.31 91 PHE A N 1
ATOM 693 C CA . PHE A 1 91 ? -2.245 5.853 -6.872 1.00 98.31 91 PHE A CA 1
ATOM 694 C C . PHE A 1 91 ? -2.217 6.596 -5.531 1.00 98.31 91 PHE A C 1
ATOM 696 O O . PHE A 1 91 ? -3.264 6.856 -4.940 1.00 98.31 91 PHE A O 1
ATOM 703 N N . ALA A 1 92 ? -1.032 6.977 -5.053 1.00 96.69 92 ALA A N 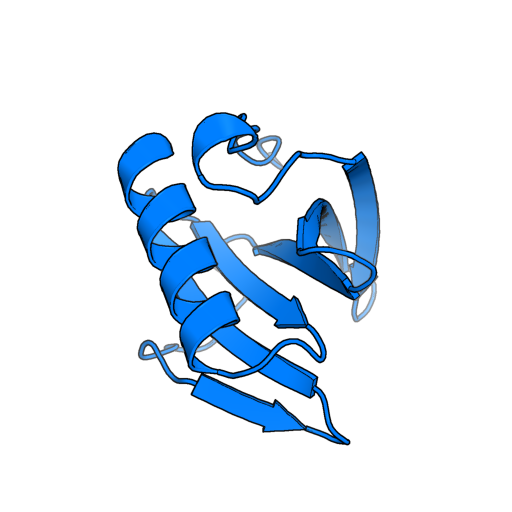1
ATOM 704 C CA . ALA A 1 92 ? -0.908 7.633 -3.758 1.00 96.69 92 ALA A CA 1
ATOM 705 C C . ALA A 1 92 ? -1.563 9.018 -3.733 1.00 96.69 92 ALA A C 1
ATOM 707 O O . ALA A 1 92 ? -2.162 9.393 -2.727 1.00 96.69 92 ALA A O 1
ATOM 708 N N . LYS A 1 93 ? -1.500 9.776 -4.835 1.00 96.69 93 LYS A N 1
ATOM 709 C CA . LYS A 1 93 ? -2.233 11.042 -4.981 1.00 96.69 93 LYS A CA 1
ATOM 710 C C . LYS A 1 93 ? -3.744 10.830 -4.912 1.00 96.69 93 LYS A C 1
ATOM 712 O O . LYS A 1 93 ? -4.402 11.536 -4.152 1.00 96.69 93 LYS A O 1
ATOM 717 N N . ALA A 1 94 ? -4.267 9.853 -5.654 1.00 97.69 94 ALA A N 1
ATOM 718 C CA . ALA A 1 94 ? -5.689 9.518 -5.658 1.00 97.69 94 ALA A CA 1
ATOM 719 C C . ALA A 1 94 ? -6.170 9.097 -4.262 1.00 97.69 94 ALA A C 1
ATOM 721 O O . ALA A 1 94 ? -7.134 9.662 -3.746 1.00 97.69 94 ALA A O 1
ATOM 722 N N . PHE A 1 95 ? -5.438 8.190 -3.603 1.00 96.88 95 PHE A N 1
ATOM 723 C CA . PHE A 1 95 ? -5.758 7.766 -2.243 1.00 96.88 95 PHE A CA 1
ATOM 724 C C . PHE A 1 95 ? -5.770 8.954 -1.285 1.00 96.88 95 PHE A C 1
ATOM 726 O O . PHE A 1 95 ? -6.775 9.177 -0.623 1.00 96.88 95 PHE A O 1
ATOM 733 N N . ARG A 1 96 ? -4.703 9.767 -1.263 1.00 94.50 96 ARG A N 1
ATOM 734 C CA . ARG A 1 96 ? -4.592 10.924 -0.360 1.00 94.50 96 ARG A CA 1
ATOM 735 C C . ARG A 1 96 ? -5.711 11.942 -0.548 1.00 94.50 96 ARG A C 1
ATOM 737 O O . ARG A 1 96 ? -6.158 12.515 0.442 1.00 94.50 96 ARG A O 1
ATOM 744 N N . ALA A 1 97 ? -6.133 12.183 -1.787 1.00 94.81 97 ALA A N 1
ATOM 745 C CA . ALA A 1 97 ? -7.231 13.095 -2.088 1.00 94.81 97 ALA A CA 1
ATOM 746 C C . ALA A 1 97 ? -8.571 12.564 -1.557 1.00 94.81 97 ALA A C 1
ATOM 748 O O . ALA A 1 97 ? -9.351 13.321 -0.989 1.00 94.81 97 ALA A O 1
ATOM 749 N N . ALA A 1 98 ? -8.817 11.262 -1.696 1.00 93.44 98 ALA A N 1
ATOM 750 C CA . ALA A 1 98 ? -10.062 10.629 -1.280 1.00 93.44 98 ALA A CA 1
ATOM 751 C C . ALA A 1 98 ? -10.095 10.237 0.211 1.00 93.44 98 ALA A C 1
ATOM 753 O O . ALA A 1 98 ? -11.179 10.053 0.770 1.00 93.44 98 ALA A O 1
ATOM 754 N N . SER A 1 99 ? -8.931 10.111 0.861 1.00 87.81 99 SER A N 1
ATOM 755 C CA . SER A 1 99 ? -8.766 9.783 2.283 1.00 87.81 99 SER A CA 1
ATOM 756 C C . SER A 1 99 ? -8.653 10.994 3.212 1.00 87.81 99 SER A C 1
ATOM 758 O O . SER A 1 99 ? -8.473 10.806 4.419 1.00 87.81 99 SER A O 1
ATOM 760 N N . GLY A 1 100 ? -8.715 12.204 2.644 1.00 71.62 100 GLY A N 1
ATOM 761 C CA . GLY A 1 100 ? -8.839 13.465 3.375 1.00 71.62 100 GLY A CA 1
ATOM 762 C C . GLY A 1 100 ? -10.109 13.566 4.206 1.00 71.62 100 GLY A C 1
ATOM 763 O O . GLY A 1 100 ? -11.057 12.769 3.981 1.00 71.62 100 GLY A O 1
#

Sequence (100 aa):
MSEAPRVVDLGNEGFPLIGGRVDVIGRVPVPTLVYRRRQHLISLMALPNDQAPAVTSALRSIAGYNILTWRQNGTLYWAVSDVAPPDLDAFAKAFRAASG

Secondary structure (DSSP, 8-state):
--PPP----BTTTTB-EEEEEEEEETTEEEEEEEEEETTEEEEEEEEEGGGS------EEEETTEEEEEEEETTEEEEEEESS-HHHHHHHHHHHHHH--

Radius of gyration: 12.68 Å; chains: 1; bounding box: 27×23×34 Å